Protein AF-A0A950XGG5-F1 (afdb_monomer)

Structure (mmCIF, N/CA/C/O backbone):
data_AF-A0A950XGG5-F1
#
_entry.id   AF-A0A950XGG5-F1
#
loop_
_atom_site.group_PDB
_atom_site.id
_atom_site.type_symbol
_atom_site.label_atom_id
_atom_site.label_alt_id
_atom_site.label_comp_id
_atom_site.label_asym_id
_atom_site.label_entity_id
_atom_site.label_seq_id
_atom_site.pdbx_PDB_ins_code
_atom_site.Cartn_x
_atom_site.Cartn_y
_atom_site.Cartn_z
_atom_site.occupancy
_atom_site.B_iso_or_equiv
_atom_site.auth_seq_id
_atom_site.auth_comp_id
_atom_site.auth_asym_id
_atom_site.auth_atom_id
_atom_site.pdbx_PDB_model_num
ATOM 1 N N . MET A 1 1 ? 6.853 4.047 2.734 1.00 90.31 1 MET A N 1
ATOM 2 C CA . MET A 1 1 ? 6.473 2.714 2.198 1.00 90.31 1 MET A CA 1
ATOM 3 C C . MET A 1 1 ? 6.500 2.651 0.662 1.00 90.31 1 MET A C 1
ATOM 5 O O . MET A 1 1 ? 7.055 1.701 0.115 1.00 90.31 1 MET A O 1
ATOM 9 N N . PHE A 1 2 ? 5.904 3.616 -0.062 1.00 94.44 2 PHE A N 1
ATOM 10 C CA . PHE A 1 2 ? 5.924 3.620 -1.540 1.00 94.44 2 PHE A CA 1
ATOM 11 C C . PHE A 1 2 ? 7.335 3.714 -2.128 1.00 94.44 2 PHE A C 1
ATOM 13 O O . PHE A 1 2 ? 7.673 2.976 -3.053 1.00 94.44 2 PHE A O 1
ATOM 20 N N . GLU A 1 3 ? 8.168 4.582 -1.556 1.00 94.38 3 GLU A N 1
ATOM 21 C CA . GLU A 1 3 ? 9.566 4.739 -1.962 1.00 94.38 3 GLU A CA 1
ATOM 22 C C . GLU A 1 3 ? 10.373 3.454 -1.747 1.00 94.38 3 GLU A C 1
ATOM 24 O O . GLU A 1 3 ? 11.223 3.114 -2.560 1.00 94.38 3 GLU A O 1
ATOM 29 N N . GLU A 1 4 ? 10.063 2.687 -0.708 1.00 95.31 4 GLU A N 1
ATOM 30 C CA . GLU A 1 4 ? 10.710 1.425 -0.371 1.00 95.31 4 GLU A CA 1
ATOM 31 C C . GLU A 1 4 ? 10.322 0.320 -1.359 1.00 95.31 4 GLU A C 1
ATOM 33 O O . GLU A 1 4 ? 11.200 -0.421 -1.795 1.00 95.31 4 GLU A O 1
ATOM 38 N N . MET A 1 5 ? 9.057 0.246 -1.801 1.00 96.12 5 MET A N 1
ATOM 39 C CA . MET A 1 5 ? 8.675 -0.648 -2.909 1.00 96.12 5 MET A CA 1
ATOM 40 C C . MET A 1 5 ? 9.413 -0.287 -4.197 1.00 96.12 5 MET A C 1
ATOM 42 O O . MET A 1 5 ? 9.940 -1.170 -4.879 1.00 96.12 5 MET A O 1
ATOM 46 N N . ARG A 1 6 ? 9.467 1.011 -4.534 1.00 95.75 6 ARG A N 1
ATOM 47 C CA . ARG A 1 6 ? 10.184 1.499 -5.717 1.00 95.75 6 ARG A CA 1
ATOM 48 C C . ARG A 1 6 ? 11.668 1.150 -5.627 1.00 95.75 6 ARG A C 1
ATOM 50 O O . ARG A 1 6 ? 12.226 0.624 -6.587 1.00 95.75 6 ARG A O 1
ATOM 57 N N . ALA A 1 7 ? 12.289 1.406 -4.479 1.00 95.31 7 ALA A N 1
ATOM 58 C CA . ALA A 1 7 ? 13.689 1.102 -4.226 1.00 95.31 7 ALA A CA 1
ATOM 59 C C . ALA A 1 7 ? 13.957 -0.402 -4.331 1.00 95.31 7 ALA A C 1
ATOM 61 O O . ALA A 1 7 ? 14.862 -0.789 -5.063 1.00 95.31 7 ALA A O 1
ATOM 62 N N . ALA A 1 8 ? 13.149 -1.251 -3.689 1.00 94.31 8 ALA A N 1
ATOM 63 C CA . ALA A 1 8 ? 13.282 -2.704 -3.775 1.00 94.31 8 ALA A CA 1
ATOM 64 C C . ALA A 1 8 ? 13.215 -3.184 -5.232 1.00 94.31 8 ALA A C 1
ATOM 66 O O . ALA A 1 8 ? 14.119 -3.879 -5.694 1.00 94.31 8 ALA A O 1
ATOM 67 N N . ALA A 1 9 ? 12.210 -2.739 -5.991 1.00 94.31 9 ALA A N 1
ATOM 68 C CA . ALA A 1 9 ? 12.068 -3.126 -7.390 1.00 94.31 9 ALA A CA 1
ATOM 69 C C . ALA A 1 9 ? 13.237 -2.662 -8.266 1.00 94.31 9 ALA A C 1
ATOM 71 O O . ALA A 1 9 ? 13.727 -3.429 -9.092 1.00 94.31 9 ALA A O 1
ATOM 72 N N . LEU A 1 10 ? 13.704 -1.422 -8.106 1.00 93.75 10 LEU A N 1
ATOM 73 C CA . LEU A 1 10 ? 14.806 -0.897 -8.916 1.00 93.75 10 LEU A CA 1
ATOM 74 C C . LEU A 1 10 ? 16.155 -1.522 -8.542 1.00 93.75 10 LEU A C 1
ATOM 76 O O . LEU A 1 10 ? 16.941 -1.834 -9.435 1.00 93.75 10 LEU A O 1
ATOM 80 N N . LEU A 1 11 ? 16.411 -1.747 -7.250 1.00 95.31 11 LEU A N 1
ATOM 81 C CA . LEU A 1 11 ? 17.650 -2.363 -6.775 1.00 95.31 11 LEU A CA 1
ATOM 82 C C . LEU A 1 11 ? 17.790 -3.798 -7.279 1.00 95.31 11 LEU A C 1
ATOM 84 O O . LEU A 1 11 ? 18.851 -4.152 -7.782 1.00 95.31 11 LEU A O 1
ATOM 88 N N . GLN A 1 12 ? 16.729 -4.604 -7.210 1.00 93.81 12 GLN A N 1
ATOM 89 C CA . GLN A 1 12 ? 16.781 -5.982 -7.701 1.00 93.81 12 GLN A CA 1
ATOM 90 C C . GLN A 1 12 ? 17.001 -6.039 -9.219 1.00 93.81 12 GLN A C 1
ATOM 92 O O . GLN A 1 12 ? 17.844 -6.797 -9.693 1.00 93.81 12 GLN A O 1
ATOM 97 N N . LYS A 1 13 ? 16.334 -5.171 -9.989 1.00 93.06 13 LYS A N 1
ATOM 98 C CA . LYS A 1 13 ? 16.556 -5.080 -11.443 1.00 93.06 13 LYS A CA 1
ATOM 99 C C . LYS A 1 13 ? 17.990 -4.695 -11.794 1.00 93.06 13 LYS A C 1
ATOM 101 O O . LYS A 1 13 ? 18.557 -5.242 -12.734 1.00 93.06 13 LYS A O 1
ATOM 106 N N . LEU A 1 14 ? 18.577 -3.764 -11.041 1.00 94.81 14 LEU A N 1
ATOM 107 C CA . LEU A 1 14 ? 19.965 -3.345 -11.229 1.00 94.81 14 LEU A CA 1
ATOM 108 C C . LEU A 1 14 ? 20.943 -4.474 -10.875 1.00 94.81 14 LEU A C 1
ATOM 110 O O . LEU A 1 14 ? 21.849 -4.754 -11.653 1.00 94.81 14 LEU A O 1
ATOM 114 N N . LEU A 1 15 ? 20.748 -5.129 -9.727 1.00 96.31 15 LEU A N 1
ATOM 115 C CA . LEU A 1 15 ? 21.603 -6.223 -9.257 1.00 96.31 15 LEU A CA 1
ATOM 116 C C . LEU A 1 15 ? 21.616 -7.411 -10.225 1.00 96.31 15 LEU A C 1
ATOM 118 O O . LEU A 1 15 ? 22.667 -8.008 -10.442 1.00 96.31 15 LEU A O 1
ATOM 122 N N . HIS A 1 16 ? 20.468 -7.733 -10.821 1.00 93.62 16 HIS A N 1
ATOM 123 C CA . HIS A 1 16 ? 20.325 -8.853 -11.751 1.00 93.62 16 HIS A CA 1
ATOM 124 C C . HIS A 1 16 ? 20.511 -8.472 -13.226 1.00 93.62 16 HIS A C 1
ATOM 126 O O . HIS A 1 16 ? 20.519 -9.360 -14.076 1.00 93.62 16 HIS A O 1
ATOM 132 N N . LEU A 1 17 ? 20.670 -7.178 -13.536 1.00 92.00 17 LEU A N 1
ATOM 133 C CA . LEU A 1 17 ? 20.695 -6.637 -14.904 1.00 92.00 17 LEU A CA 1
ATOM 134 C C . LEU A 1 17 ? 19.501 -7.105 -15.758 1.00 92.00 17 LEU A C 1
ATOM 136 O O . LEU A 1 17 ? 19.601 -7.238 -16.977 1.00 92.00 17 LEU A O 1
ATOM 140 N N . ASP A 1 18 ? 18.362 -7.334 -15.108 1.00 91.56 18 ASP A N 1
ATOM 141 C CA . ASP A 1 18 ? 17.145 -7.859 -15.716 1.00 91.56 18 ASP A CA 1
ATOM 142 C C . ASP A 1 18 ? 15.938 -7.048 -15.235 1.00 91.56 18 ASP A C 1
ATOM 144 O O . ASP A 1 18 ? 15.598 -7.014 -14.051 1.00 91.56 18 ASP A O 1
ATOM 148 N N . GLY A 1 19 ? 15.266 -6.393 -16.184 1.00 83.38 19 GLY A N 1
ATOM 149 C CA . GLY A 1 19 ? 14.091 -5.565 -15.923 1.00 83.38 19 GLY A CA 1
ATOM 150 C C . GLY A 1 19 ? 12.870 -6.339 -15.413 1.00 83.38 19 GLY A C 1
ATOM 151 O O . GLY A 1 19 ? 11.952 -5.704 -14.876 1.00 83.38 19 GLY A O 1
ATOM 152 N N . ALA A 1 20 ? 12.861 -7.667 -15.562 1.00 87.88 20 ALA A N 1
ATOM 153 C CA . ALA A 1 20 ? 11.799 -8.567 -15.125 1.00 87.88 20 ALA A CA 1
ATOM 154 C C . ALA A 1 20 ? 12.104 -9.295 -13.803 1.00 87.88 20 ALA A C 1
ATOM 156 O O . ALA A 1 20 ? 11.194 -9.900 -13.242 1.00 87.88 20 ALA A O 1
ATOM 157 N N . ALA A 1 21 ? 13.328 -9.195 -13.268 1.00 86.19 21 ALA A N 1
ATOM 158 C CA . ALA A 1 21 ? 13.754 -9.945 -12.080 1.00 86.19 21 ALA A CA 1
ATOM 159 C C . ALA A 1 21 ? 12.909 -9.666 -10.825 1.00 86.19 21 ALA A C 1
ATOM 161 O O . ALA A 1 21 ? 12.764 -10.534 -9.969 1.00 86.19 21 ALA A O 1
ATOM 162 N N . PHE A 1 22 ? 12.358 -8.454 -10.707 1.00 90.88 22 PHE A N 1
ATOM 163 C CA . PHE A 1 22 ? 11.501 -8.068 -9.588 1.00 90.88 22 PHE A CA 1
ATOM 164 C C . PHE A 1 22 ? 10.469 -7.031 -10.036 1.00 90.88 22 PHE A C 1
ATOM 166 O O . PHE A 1 22 ? 10.769 -5.847 -10.235 1.00 90.88 22 PHE A O 1
ATOM 173 N N . ASP A 1 23 ? 9.246 -7.493 -10.269 1.00 93.00 23 ASP A N 1
ATOM 174 C CA . ASP A 1 23 ? 8.162 -6.666 -10.790 1.00 93.00 23 ASP A CA 1
ATOM 175 C C . ASP A 1 23 ? 7.363 -5.951 -9.679 1.00 93.00 23 ASP A C 1
ATOM 177 O O . ASP A 1 23 ? 7.659 -6.041 -8.485 1.00 93.00 23 ASP A O 1
ATOM 181 N N . ALA A 1 24 ? 6.345 -5.188 -10.086 1.00 94.38 24 ALA A N 1
ATOM 182 C CA . ALA A 1 24 ? 5.481 -4.469 -9.152 1.00 94.38 24 ALA A CA 1
ATOM 183 C C . ALA A 1 24 ? 4.698 -5.410 -8.218 1.00 94.38 24 ALA A C 1
ATOM 185 O O . ALA A 1 24 ? 4.416 -5.040 -7.081 1.00 94.38 24 ALA A O 1
ATOM 186 N N . SER A 1 25 ? 4.370 -6.621 -8.671 1.00 95.56 25 SER A N 1
ATOM 187 C CA . SER A 1 25 ? 3.650 -7.609 -7.866 1.00 95.56 25 SER A CA 1
ATOM 188 C C . SER A 1 25 ? 4.518 -8.118 -6.723 1.00 95.56 25 SER A C 1
ATOM 190 O O . SER A 1 25 ? 4.065 -8.112 -5.582 1.00 95.56 25 SER A O 1
ATOM 192 N N . HIS A 1 26 ? 5.781 -8.450 -7.001 1.00 95.88 26 HIS A N 1
ATOM 193 C CA . HIS A 1 26 ? 6.739 -8.845 -5.967 1.00 95.88 26 HIS A CA 1
ATOM 194 C C . HIS A 1 26 ? 6.983 -7.720 -4.954 1.00 95.88 26 HIS A C 1
ATOM 196 O O . HIS A 1 26 ? 6.992 -7.964 -3.752 1.00 95.88 26 HIS A O 1
ATOM 202 N N . ALA A 1 27 ? 7.131 -6.472 -5.412 1.00 96.44 27 ALA A N 1
ATOM 203 C CA . ALA A 1 27 ? 7.320 -5.332 -4.511 1.00 96.44 27 ALA A CA 1
ATOM 204 C C . ALA A 1 27 ? 6.111 -5.094 -3.599 1.00 96.44 27 ALA A C 1
ATOM 206 O O . ALA A 1 27 ? 6.275 -4.793 -2.417 1.00 96.44 27 ALA A O 1
ATOM 207 N N . PHE A 1 28 ? 4.903 -5.249 -4.138 1.00 96.56 28 PHE A N 1
ATOM 208 C CA . PHE A 1 28 ? 3.678 -5.112 -3.364 1.00 96.56 28 PHE A CA 1
ATOM 209 C C . PHE A 1 28 ? 3.494 -6.255 -2.365 1.00 96.56 28 PHE A C 1
ATOM 211 O O . PHE A 1 28 ? 3.179 -5.984 -1.208 1.00 96.56 28 PHE A O 1
ATOM 218 N N . ALA A 1 29 ? 3.744 -7.503 -2.772 1.00 96.56 29 ALA A N 1
ATOM 219 C CA . ALA A 1 29 ? 3.701 -8.664 -1.884 1.00 96.56 29 ALA A CA 1
ATOM 220 C C . ALA A 1 29 ? 4.708 -8.517 -0.733 1.00 96.56 29 ALA A C 1
ATOM 222 O O . ALA A 1 29 ? 4.327 -8.634 0.432 1.00 96.56 29 ALA A O 1
ATOM 223 N N . LEU A 1 30 ? 5.947 -8.107 -1.037 1.00 95.75 30 LEU A N 1
ATOM 224 C CA . LEU A 1 30 ? 6.983 -7.803 -0.042 1.00 95.75 30 LEU A CA 1
ATOM 225 C C . LEU A 1 30 ? 6.510 -6.780 0.998 1.00 95.75 30 LEU A C 1
ATOM 227 O O . LEU A 1 30 ? 6.766 -6.933 2.190 1.00 95.75 30 LEU A O 1
ATOM 231 N N . ALA A 1 31 ? 5.812 -5.737 0.553 1.00 95.50 31 ALA A N 1
ATOM 232 C CA . ALA A 1 31 ? 5.291 -4.696 1.428 1.00 95.50 31 ALA A CA 1
ATOM 233 C C . ALA A 1 31 ? 3.987 -5.073 2.160 1.00 95.50 31 ALA A C 1
ATOM 235 O O . ALA A 1 31 ? 3.526 -4.294 2.995 1.00 95.50 31 ALA A O 1
ATOM 236 N N . THR A 1 32 ? 3.376 -6.220 1.844 1.00 95.88 32 THR A N 1
ATOM 237 C CA . THR A 1 32 ? 2.067 -6.635 2.366 1.00 95.88 32 THR A CA 1
ATOM 238 C C . THR A 1 32 ? 2.089 -8.083 2.866 1.00 95.88 32 THR A C 1
ATOM 240 O O . THR A 1 32 ? 2.528 -8.314 3.993 1.00 95.88 32 THR A O 1
ATOM 243 N N . SER A 1 33 ? 1.621 -9.049 2.070 1.00 96.81 33 SER A N 1
ATOM 244 C CA . SER A 1 33 ? 1.471 -10.462 2.445 1.00 96.81 33 SER A CA 1
ATOM 245 C C . SER A 1 33 ? 2.785 -11.101 2.890 1.00 96.81 33 SER A C 1
ATOM 247 O O . SER A 1 33 ? 2.848 -11.707 3.958 1.00 96.81 33 SER A O 1
ATOM 249 N N . ASP A 1 34 ? 3.859 -10.914 2.124 1.00 97.12 34 ASP A N 1
ATOM 250 C CA . ASP A 1 34 ? 5.150 -11.543 2.410 1.00 97.12 34 ASP A CA 1
ATOM 251 C C . ASP A 1 34 ? 5.808 -10.889 3.628 1.00 97.12 34 ASP A C 1
ATOM 253 O O . ASP A 1 34 ? 6.448 -11.568 4.429 1.00 97.12 34 ASP A O 1
ATOM 257 N N . GLY A 1 35 ? 5.607 -9.580 3.817 1.00 95.69 35 GLY A N 1
ATOM 258 C CA . GLY A 1 35 ? 6.048 -8.864 5.014 1.00 95.69 35 GLY A CA 1
ATOM 259 C C . GLY A 1 35 ? 5.330 -9.347 6.277 1.00 95.69 35 GLY A C 1
ATOM 260 O O . GLY A 1 35 ? 5.971 -9.584 7.302 1.00 95.69 35 GLY A O 1
ATOM 261 N N . ALA A 1 36 ? 4.013 -9.556 6.199 1.00 96.19 36 ALA A N 1
ATOM 262 C CA . ALA A 1 36 ? 3.229 -10.117 7.297 1.00 96.19 36 ALA A CA 1
ATOM 263 C C . ALA A 1 36 ? 3.665 -11.555 7.628 1.00 96.19 36 ALA A C 1
ATOM 265 O O . ALA A 1 36 ? 3.896 -11.879 8.797 1.00 96.19 36 ALA A O 1
ATOM 266 N N . ALA A 1 37 ? 3.873 -12.385 6.601 1.00 97.06 37 ALA A N 1
ATOM 267 C CA . ALA A 1 37 ? 4.376 -13.747 6.750 1.00 97.06 37 ALA A CA 1
ATOM 268 C C . ALA A 1 37 ? 5.780 -13.780 7.378 1.00 97.06 37 ALA A C 1
ATOM 270 O O . ALA A 1 37 ? 6.015 -14.536 8.321 1.00 97.06 37 ALA A O 1
ATOM 271 N N . ALA A 1 38 ? 6.698 -12.922 6.920 1.00 97.25 38 ALA A N 1
ATOM 272 C CA . ALA A 1 38 ? 8.062 -12.833 7.444 1.00 97.25 38 ALA A CA 1
ATOM 273 C C . ALA A 1 38 ? 8.112 -12.417 8.924 1.00 97.25 38 ALA A C 1
ATOM 275 O O . ALA A 1 38 ? 9.004 -12.842 9.658 1.00 97.25 38 ALA A O 1
ATOM 276 N N . LEU A 1 39 ? 7.150 -11.605 9.370 1.00 96.56 39 LEU A N 1
ATOM 277 C CA . LEU A 1 39 ? 7.030 -11.160 10.760 1.00 96.56 39 LEU A CA 1
ATOM 278 C C . LEU A 1 39 ? 6.152 -12.079 11.623 1.00 96.56 39 LEU A C 1
ATOM 280 O O . LEU A 1 39 ? 6.025 -11.833 12.822 1.00 96.56 39 LEU A O 1
ATOM 284 N N . ASN A 1 40 ? 5.565 -13.130 11.043 1.00 96.38 40 ASN A N 1
ATOM 285 C CA . ASN A 1 40 ? 4.615 -14.026 11.703 1.00 96.38 40 ASN A CA 1
ATOM 286 C C . ASN A 1 40 ? 3.439 -13.271 12.361 1.00 96.38 40 ASN A C 1
ATOM 288 O O . ASN A 1 40 ? 3.046 -13.554 13.496 1.00 96.38 40 ASN A O 1
ATOM 292 N N . ILE A 1 41 ? 2.897 -12.283 11.644 1.00 95.00 41 ILE A N 1
ATOM 293 C CA . ILE A 1 41 ? 1.719 -11.512 12.054 1.00 95.00 41 ILE A CA 1
ATOM 294 C C . ILE A 1 41 ? 0.553 -11.781 11.103 1.00 95.00 41 ILE A C 1
ATOM 296 O O . ILE A 1 41 ? 0.742 -12.037 9.917 1.00 95.00 41 ILE A O 1
ATOM 300 N N . ALA A 1 42 ? -0.672 -11.696 11.620 1.00 92.69 42 ALA A N 1
ATOM 301 C CA . ALA A 1 42 ? -1.860 -11.716 10.775 1.00 92.69 42 ALA A CA 1
ATOM 302 C C . ALA A 1 42 ? -1.985 -10.382 10.020 1.00 92.69 42 ALA A C 1
ATOM 304 O O . ALA A 1 42 ? -1.855 -9.323 10.631 1.00 92.69 42 ALA A O 1
ATOM 305 N N . GLY A 1 43 ? -2.269 -10.430 8.718 1.00 93.38 43 GLY A N 1
ATOM 306 C CA . GLY A 1 43 ? -2.454 -9.242 7.884 1.00 93.38 43 GLY A CA 1
ATOM 307 C C . GLY A 1 43 ? -1.820 -9.394 6.505 1.00 93.38 43 GLY A C 1
ATOM 308 O O . GLY A 1 43 ? -1.504 -10.500 6.078 1.00 93.38 43 GLY A O 1
ATOM 309 N N . GLY A 1 44 ? -1.658 -8.274 5.802 1.00 93.31 44 GLY A N 1
ATOM 310 C CA . GLY A 1 44 ? -1.035 -8.238 4.474 1.00 93.31 44 GLY A CA 1
ATOM 311 C C . GLY A 1 44 ? -1.954 -8.642 3.314 1.00 93.31 44 GLY A C 1
ATOM 312 O O . GLY A 1 44 ? -1.600 -8.421 2.163 1.00 93.31 44 GLY A O 1
ATOM 313 N N . GLU A 1 45 ? -3.156 -9.150 3.592 1.00 94.25 45 GLU A N 1
ATOM 314 C CA . GLU A 1 45 ? -4.144 -9.533 2.581 1.00 94.25 45 GLU A CA 1
ATOM 315 C C . GLU A 1 45 ? -5.535 -8.978 2.906 1.00 94.25 45 GLU A C 1
ATOM 317 O O . GLU A 1 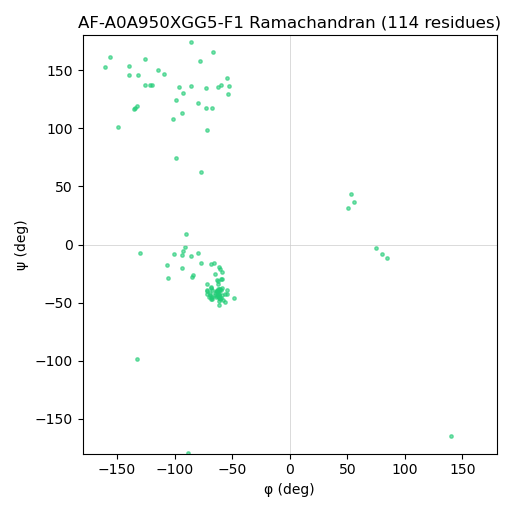45 ? -5.942 -8.908 4.065 1.00 94.25 45 GLU A O 1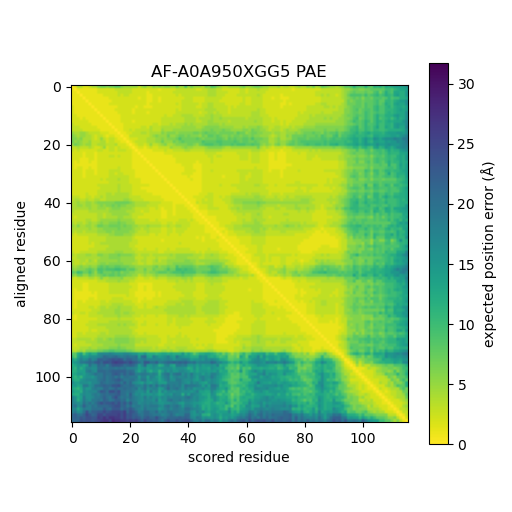
ATOM 322 N N . LEU A 1 46 ? -6.295 -8.621 1.865 1.00 92.25 46 LEU A N 1
ATOM 323 C CA . LEU A 1 46 ? -7.675 -8.150 1.992 1.00 92.25 46 LEU A CA 1
ATOM 324 C C . LEU A 1 46 ? -8.659 -9.292 1.702 1.00 92.25 46 LEU A C 1
ATOM 326 O O . LEU A 1 46 ? -9.284 -9.342 0.642 1.00 92.25 46 LEU A O 1
ATOM 330 N N . ILE A 1 47 ? -8.780 -10.214 2.655 1.00 92.56 47 ILE A N 1
ATOM 331 C CA . ILE A 1 47 ? -9.661 -11.387 2.581 1.00 92.56 47 ILE A CA 1
ATOM 332 C C . ILE A 1 47 ? -10.592 -11.461 3.795 1.00 92.56 47 ILE A C 1
ATOM 334 O O . ILE A 1 47 ? -10.334 -10.867 4.842 1.00 92.56 47 ILE A O 1
ATOM 338 N N . ALA A 1 48 ? -11.699 -12.194 3.665 1.00 90.25 48 ALA A N 1
ATOM 339 C CA . ALA A 1 48 ? -12.631 -12.387 4.771 1.00 90.25 48 ALA A CA 1
ATOM 340 C C . ALA A 1 48 ? -11.954 -13.122 5.943 1.00 90.25 48 ALA A C 1
ATOM 342 O O . ALA A 1 48 ? -11.247 -14.105 5.739 1.00 90.25 48 ALA A O 1
ATOM 343 N N . GLY A 1 49 ? -12.185 -12.642 7.168 1.00 89.88 49 GLY A N 1
ATOM 344 C CA . GLY A 1 49 ? -11.589 -13.197 8.388 1.00 89.88 49 GLY A CA 1
ATOM 345 C C . GLY A 1 49 ? -10.188 -12.673 8.730 1.00 89.88 49 GLY A C 1
ATOM 346 O O . GLY A 1 49 ? -9.736 -12.891 9.853 1.00 89.88 49 GLY A O 1
ATOM 347 N N . ALA A 1 50 ? -9.517 -11.953 7.824 1.00 90.75 50 ALA A N 1
ATOM 348 C CA . ALA A 1 50 ? -8.268 -11.257 8.133 1.00 90.75 50 ALA A CA 1
ATOM 349 C C . ALA A 1 50 ? -8.525 -9.943 8.906 1.00 90.75 50 ALA A C 1
ATOM 351 O O . ALA A 1 50 ? -9.627 -9.384 8.825 1.00 90.75 50 ALA A O 1
ATOM 352 N N . PRO A 1 51 ? -7.527 -9.415 9.645 1.00 92.00 51 PRO A N 1
ATOM 353 C CA . PRO A 1 51 ? -7.613 -8.081 10.230 1.00 92.00 51 PRO A CA 1
ATOM 354 C C . PRO A 1 51 ? -7.974 -7.031 9.174 1.00 92.00 51 PRO A C 1
ATOM 356 O O . PRO A 1 51 ? -7.420 -7.022 8.077 1.00 92.00 51 PRO A O 1
ATOM 359 N N . ALA A 1 52 ? -8.892 -6.123 9.511 1.00 92.88 52 ALA A N 1
ATOM 360 C CA . ALA A 1 52 ? -9.307 -5.034 8.628 1.00 92.88 52 ALA A CA 1
ATOM 361 C C . ALA A 1 52 ? -8.263 -3.895 8.602 1.00 92.88 52 ALA A C 1
ATOM 363 O O . ALA A 1 52 ? -8.548 -2.762 9.007 1.00 92.88 52 ALA A O 1
ATOM 364 N N . ASP A 1 53 ? -7.061 -4.230 8.132 1.00 93.81 53 ASP A N 1
ATOM 365 C CA . ASP A 1 53 ? -5.909 -3.346 7.964 1.00 93.81 53 ASP A CA 1
ATOM 366 C C . ASP A 1 53 ? -5.790 -2.957 6.489 1.00 93.81 53 ASP A C 1
ATOM 368 O O . ASP A 1 53 ? -5.469 -3.782 5.635 1.00 93.81 53 ASP A O 1
ATOM 372 N N . TYR A 1 54 ? -6.100 -1.703 6.161 1.00 93.25 54 TYR A N 1
ATOM 373 C CA . TYR A 1 54 ? -6.088 -1.244 4.772 1.00 93.25 54 TYR A CA 1
ATOM 374 C C . TYR A 1 54 ? -5.885 0.264 4.644 1.00 93.25 54 TYR A C 1
ATOM 376 O O . TYR A 1 54 ? -6.122 1.053 5.565 1.00 93.25 54 TYR A O 1
ATOM 384 N N . VAL A 1 55 ? -5.478 0.669 3.443 1.00 91.81 55 VAL A N 1
ATOM 385 C CA . VAL A 1 55 ? -5.239 2.064 3.073 1.00 91.81 55 VAL A CA 1
ATOM 386 C C . VAL A 1 55 ? -6.171 2.442 1.925 1.00 91.81 55 VAL A C 1
ATOM 388 O O . VAL A 1 55 ? -6.363 1.672 0.987 1.00 91.81 55 VAL A O 1
ATOM 391 N N . VAL A 1 56 ? -6.769 3.630 1.999 1.00 90.38 56 VAL A N 1
ATOM 392 C CA . VAL A 1 56 ? -7.607 4.188 0.931 1.00 90.38 56 VAL A CA 1
ATOM 393 C C . VAL A 1 56 ? -6.773 5.171 0.126 1.00 90.38 56 VAL A C 1
ATOM 395 O O . VAL A 1 56 ? -6.236 6.126 0.689 1.00 90.38 56 VAL A O 1
ATOM 398 N N . LEU A 1 57 ? -6.695 4.942 -1.183 1.00 89.19 57 LEU A N 1
ATOM 399 C CA . LEU A 1 57 ? -5.886 5.731 -2.106 1.00 89.19 57 LEU A CA 1
ATOM 400 C C . LEU A 1 57 ? -6.754 6.587 -3.031 1.00 89.19 57 LEU A C 1
ATOM 402 O O . LEU A 1 57 ? -7.838 6.172 -3.448 1.00 89.19 57 LEU A O 1
ATOM 406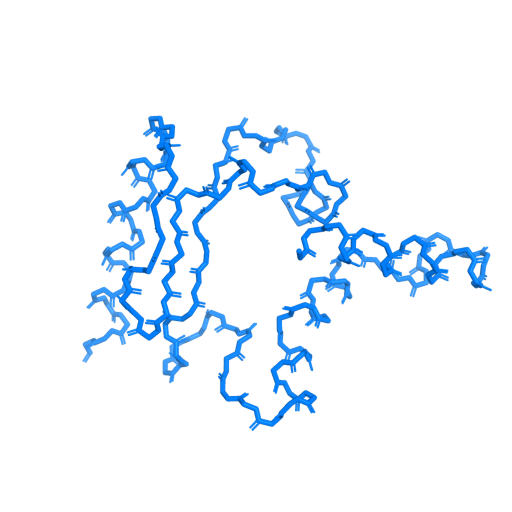 N N . ASP A 1 58 ? -6.244 7.764 -3.389 1.00 87.88 58 ASP A N 1
ATOM 407 C CA . ASP A 1 58 ? -6.858 8.648 -4.370 1.00 87.88 58 ASP A CA 1
ATOM 408 C C . ASP A 1 58 ? -6.713 8.094 -5.787 1.00 87.88 58 ASP A C 1
ATOM 410 O O . ASP A 1 58 ? -5.695 8.283 -6.453 1.00 87.88 58 ASP A O 1
ATOM 414 N N . ALA A 1 59 ? -7.765 7.448 -6.282 1.00 85.69 59 ALA A N 1
ATOM 415 C CA . ALA A 1 59 ? -7.779 6.899 -7.634 1.00 85.69 59 ALA A CA 1
ATOM 416 C C . ALA A 1 59 ? -7.583 7.963 -8.732 1.00 85.69 59 ALA A C 1
ATOM 418 O O . ALA A 1 59 ? -7.171 7.609 -9.830 1.00 85.69 59 ALA A O 1
ATOM 419 N N . SER A 1 60 ? -7.838 9.253 -8.460 1.00 86.81 60 SER A N 1
ATOM 420 C CA . SER A 1 60 ? -7.601 10.320 -9.449 1.00 86.81 60 SER A CA 1
ATOM 421 C C . SER A 1 60 ? -6.120 10.566 -9.749 1.00 86.81 60 SER A C 1
ATOM 423 O O . SER A 1 60 ? -5.800 11.170 -10.767 1.00 86.81 60 SER A O 1
ATOM 425 N N . GLN A 1 61 ? -5.226 10.075 -8.888 1.00 87.62 61 GLN A N 1
ATOM 426 C CA . GLN A 1 61 ? -3.779 10.157 -9.077 1.00 87.62 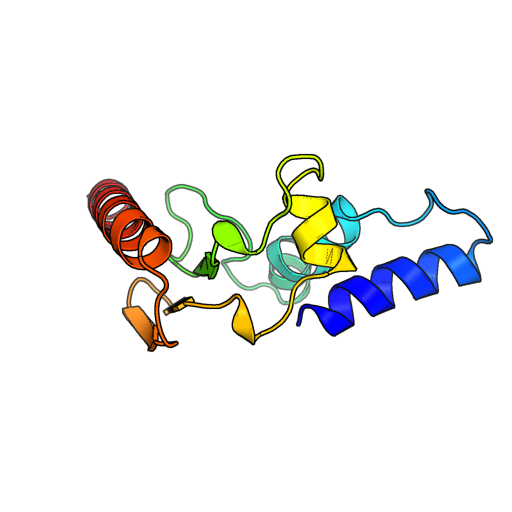61 GLN A CA 1
ATOM 427 C C . GLN A 1 61 ? -3.232 9.007 -9.937 1.00 87.62 61 GLN A C 1
ATOM 429 O O . GLN A 1 61 ? -2.066 9.013 -10.328 1.00 87.62 61 GLN A O 1
ATOM 434 N N . ILE A 1 62 ? -4.063 8.001 -10.223 1.00 89.94 62 ILE A N 1
ATOM 435 C CA . ILE A 1 62 ? -3.694 6.850 -11.040 1.00 89.94 62 ILE A CA 1
ATOM 436 C C . ILE A 1 62 ? -4.096 7.147 -12.482 1.00 89.94 62 ILE A C 1
ATOM 438 O O . ILE A 1 62 ? -5.280 7.232 -12.807 1.00 89.94 62 ILE A O 1
ATOM 442 N N . ASP A 1 63 ? -3.100 7.280 -13.355 1.00 87.62 63 ASP A N 1
ATOM 443 C CA . ASP A 1 63 ? -3.343 7.521 -14.775 1.00 87.62 63 ASP A CA 1
ATOM 444 C C . ASP A 1 63 ? -4.169 6.383 -15.408 1.00 87.62 63 ASP A C 1
ATOM 446 O O . ASP A 1 63 ? -3.836 5.210 -15.201 1.00 87.62 63 ASP A O 1
ATOM 450 N N . PRO A 1 64 ? -5.173 6.687 -16.256 1.00 86.12 64 PRO A N 1
ATOM 451 C CA . PRO A 1 64 ? -6.078 5.680 -16.825 1.00 86.12 64 PRO A CA 1
ATOM 452 C C . PRO A 1 64 ? -5.403 4.573 -17.646 1.00 86.12 64 PRO A C 1
ATOM 454 O O . PRO A 1 64 ? -5.972 3.500 -17.822 1.00 86.12 64 PRO A O 1
ATOM 457 N N . TRP A 1 65 ? -4.212 4.835 -18.187 1.00 88.06 65 TRP A N 1
ATOM 458 C CA . TRP A 1 65 ? -3.477 3.905 -19.050 1.00 88.06 65 TRP A CA 1
ATOM 459 C C . TRP A 1 65 ? -2.472 3.022 -18.298 1.00 88.06 65 TRP A C 1
ATOM 461 O O . TRP A 1 65 ? -1.897 2.116 -18.897 1.00 88.06 65 TRP A O 1
ATOM 471 N N . SER A 1 66 ? -2.214 3.276 -17.011 1.00 86.69 66 SER A N 1
ATOM 472 C CA . SER A 1 66 ? -1.283 2.464 -16.219 1.00 86.69 66 SER A CA 1
ATOM 473 C C . SER A 1 66 ? -2.034 1.394 -15.427 1.00 86.69 66 SER A C 1
ATOM 475 O O . SER A 1 66 ? -3.011 1.727 -14.756 1.00 86.69 66 SER A O 1
ATOM 477 N N . PRO A 1 67 ? -1.561 0.132 -15.395 1.00 93.00 67 PRO A N 1
ATOM 478 C CA . PRO A 1 67 ? -2.061 -0.838 -14.430 1.00 93.00 67 PRO A CA 1
ATOM 479 C C . PRO A 1 67 ? -1.941 -0.262 -13.005 1.00 93.00 67 PRO A C 1
ATOM 481 O O . PRO A 1 67 ? -0.849 0.193 -12.644 1.00 93.00 67 PRO A O 1
ATOM 484 N N . PRO A 1 68 ? 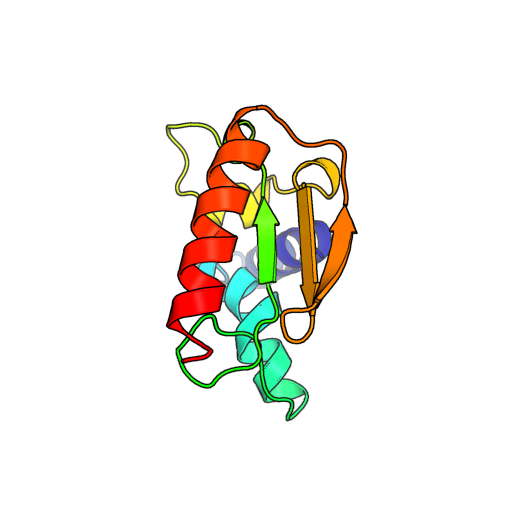-3.008 -0.278 -12.181 1.00 92.69 68 PRO A N 1
ATOM 485 C CA . PRO A 1 68 ? -3.021 0.412 -10.888 1.00 92.69 68 PRO A CA 1
ATOM 486 C C . PRO A 1 68 ? -1.866 0.020 -9.965 1.00 92.69 68 PRO A C 1
ATOM 488 O O . PRO A 1 68 ? -1.265 0.877 -9.325 1.00 92.69 68 PRO A O 1
ATOM 491 N N . LEU A 1 69 ? -1.501 -1.264 -9.954 1.00 93.94 69 LEU A N 1
ATOM 492 C CA . LEU A 1 69 ? -0.397 -1.779 -9.148 1.00 93.94 69 LEU A CA 1
ATOM 493 C C . LEU A 1 69 ? 0.960 -1.198 -9.567 1.00 93.94 69 LEU A C 1
ATOM 495 O O . LEU A 1 69 ? 1.776 -0.840 -8.723 1.00 93.94 69 LEU A O 1
ATOM 499 N N . GLN A 1 70 ? 1.193 -1.049 -10.873 1.00 94.56 70 GLN A N 1
ATOM 500 C CA . GLN A 1 70 ? 2.424 -0.443 -11.378 1.00 94.56 70 GLN A CA 1
ATOM 501 C C . GLN A 1 70 ? 2.474 1.053 -11.065 1.00 94.56 70 GLN A C 1
ATOM 503 O O . GLN A 1 70 ? 3.521 1.556 -10.661 1.00 94.56 70 GLN A O 1
ATOM 508 N N . ALA A 1 71 ? 1.347 1.758 -11.218 1.00 95.00 71 ALA A N 1
ATOM 509 C CA . ALA A 1 71 ? 1.248 3.161 -10.826 1.00 95.00 71 ALA A CA 1
ATOM 510 C C . ALA A 1 71 ? 1.549 3.331 -9.330 1.00 95.00 71 ALA A C 1
ATOM 512 O O . ALA A 1 71 ? 2.328 4.203 -8.957 1.00 95.00 71 ALA A O 1
ATOM 513 N N . LEU A 1 72 ? 1.011 2.447 -8.488 1.00 94.94 72 LEU A N 1
ATOM 514 C CA . LEU A 1 72 ? 1.245 2.454 -7.051 1.00 94.94 72 LEU A CA 1
ATOM 515 C C . LEU A 1 72 ? 2.719 2.244 -6.690 1.00 94.94 72 LEU A C 1
ATOM 517 O O . LEU A 1 72 ? 3.289 3.042 -5.953 1.00 94.94 72 LEU A O 1
ATOM 521 N N . VAL A 1 73 ? 3.346 1.193 -7.220 1.00 95.31 73 VAL A N 1
ATOM 522 C CA . VAL A 1 73 ? 4.737 0.844 -6.891 1.00 95.31 73 VAL A CA 1
ATOM 523 C C . VAL A 1 73 ? 5.719 1.880 -7.427 1.00 95.31 73 VAL A C 1
ATOM 525 O O . VAL A 1 73 ? 6.633 2.294 -6.721 1.00 95.31 73 VAL A O 1
ATOM 528 N N . TYR A 1 74 ? 5.547 2.319 -8.675 1.00 93.75 74 TYR A N 1
ATOM 529 C CA . TYR A 1 74 ? 6.541 3.172 -9.324 1.00 93.75 74 TYR A CA 1
ATOM 530 C C . TYR A 1 74 ? 6.269 4.665 -9.183 1.00 93.75 74 TYR A C 1
ATOM 532 O O . TYR A 1 74 ? 7.211 5.437 -9.324 1.00 93.75 74 TYR A O 1
ATOM 540 N N . ARG A 1 75 ? 5.042 5.102 -8.882 1.00 94.31 75 ARG A N 1
ATOM 541 C CA . ARG A 1 75 ? 4.686 6.532 -8.774 1.00 94.31 75 ARG A CA 1
ATOM 542 C C . ARG A 1 75 ? 3.934 6.901 -7.500 1.00 94.31 75 ARG A C 1
ATOM 544 O O . ARG A 1 75 ? 3.748 8.093 -7.276 1.00 94.31 75 ARG A O 1
ATOM 551 N N . GLY A 1 76 ? 3.537 5.922 -6.685 1.00 93.06 76 GLY A N 1
ATOM 552 C CA . GLY A 1 76 ? 2.818 6.159 -5.439 1.00 93.06 76 GLY A CA 1
ATOM 553 C C . GLY A 1 76 ? 3.553 7.132 -4.525 1.00 93.06 76 GLY A C 1
ATOM 554 O O . GLY A 1 76 ? 4.784 7.150 -4.469 1.00 93.06 76 GLY A O 1
ATOM 555 N N . GLN A 1 77 ? 2.771 7.958 -3.838 1.00 91.06 77 GLN A N 1
ATOM 556 C CA . GLN A 1 77 ? 3.232 8.985 -2.910 1.00 91.06 77 GLN A CA 1
ATOM 557 C C . GLN A 1 77 ? 2.307 9.007 -1.698 1.00 91.06 77 GLN A C 1
ATOM 559 O O . GLN A 1 77 ? 1.118 8.705 -1.815 1.00 91.06 77 GLN A O 1
ATOM 564 N N . ASP A 1 78 ? 2.816 9.453 -0.553 1.00 89.00 78 ASP A N 1
ATOM 565 C CA . ASP A 1 78 ? 2.017 9.569 0.673 1.00 89.00 78 ASP A CA 1
ATOM 566 C C . ASP A 1 78 ? 0.806 10.500 0.489 1.00 89.00 78 ASP A C 1
ATOM 568 O O . ASP A 1 78 ? -0.253 10.267 1.064 1.00 89.00 78 ASP A O 1
ATOM 572 N N . ALA A 1 79 ? 0.914 11.502 -0.392 1.00 87.50 79 ALA A N 1
ATOM 573 C CA . ALA A 1 79 ? -0.185 12.400 -0.751 1.00 87.50 79 ALA A CA 1
ATOM 574 C C . ALA A 1 79 ? -1.386 11.686 -1.404 1.00 87.50 79 ALA A 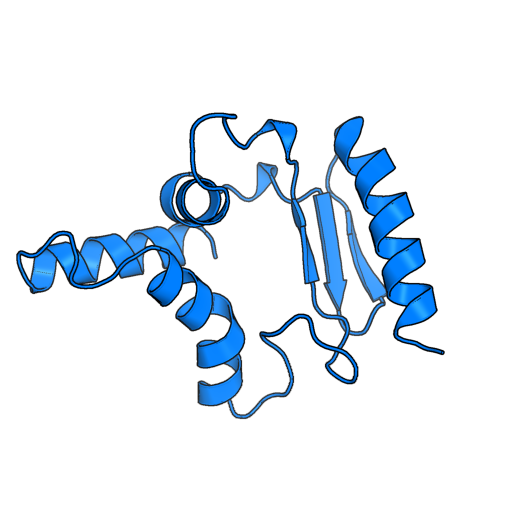C 1
ATOM 576 O O . ALA A 1 79 ? -2.486 12.235 -1.428 1.00 87.50 79 ALA A O 1
ATOM 577 N N . TRP A 1 80 ? -1.204 10.470 -1.930 1.00 89.81 80 TRP A N 1
ATOM 578 C CA . TRP A 1 80 ? -2.301 9.669 -2.475 1.00 89.81 80 TRP A CA 1
ATOM 579 C C . TRP A 1 80 ? -3.126 9.013 -1.362 1.00 89.81 80 TRP A C 1
ATOM 581 O O . TRP A 1 80 ? -4.233 8.553 -1.625 1.00 89.81 80 TRP A O 1
ATOM 591 N N . VAL A 1 81 ? -2.621 8.954 -0.125 1.00 90.38 81 VAL A N 1
ATOM 592 C CA . VAL A 1 81 ? -3.293 8.310 1.008 1.00 90.38 81 VAL A CA 1
ATOM 593 C C . VAL A 1 81 ? -4.370 9.223 1.585 1.00 90.38 81 VAL A C 1
ATOM 595 O O . VAL A 1 81 ? -4.115 10.321 2.069 1.00 90.38 81 VAL A O 1
ATOM 598 N N . GLN A 1 82 ? -5.605 8.734 1.597 1.00 90.00 82 GLN A N 1
ATOM 599 C CA . GLN A 1 82 ? -6.776 9.504 2.023 1.00 90.00 82 GLN A CA 1
ATOM 600 C C . GLN A 1 82 ? -7.285 9.074 3.395 1.00 90.00 82 GLN A C 1
ATOM 602 O O . GLN A 1 82 ? -7.886 9.870 4.123 1.00 90.00 82 GLN A O 1
ATOM 607 N N . ALA A 1 83 ? -7.070 7.808 3.745 1.00 89.88 83 ALA A N 1
ATOM 608 C CA . ALA A 1 83 ? -7.341 7.266 5.064 1.00 89.88 83 ALA A CA 1
ATOM 609 C C . ALA A 1 83 ? -6.565 5.965 5.281 1.00 89.88 83 ALA A C 1
ATOM 611 O O . ALA A 1 83 ? -6.333 5.216 4.333 1.00 89.88 83 ALA A O 1
ATOM 612 N N . THR A 1 84 ? -6.269 5.671 6.543 1.00 92.12 84 THR A N 1
ATOM 613 C CA . THR A 1 84 ? -5.676 4.396 6.969 1.00 92.12 84 THR A CA 1
ATOM 614 C C . THR A 1 84 ? -6.538 3.784 8.058 1.00 92.12 84 THR A C 1
ATOM 616 O O . THR A 1 84 ? -7.005 4.491 8.959 1.00 92.12 84 THR A O 1
ATOM 619 N N . PHE A 1 85 ? -6.749 2.477 7.968 1.00 92.62 85 PHE A N 1
ATOM 620 C CA . PHE A 1 85 ? -7.527 1.685 8.907 1.00 92.62 85 PHE A CA 1
ATOM 621 C C . PHE A 1 85 ? -6.655 0.581 9.496 1.00 92.62 85 PHE A C 1
ATOM 623 O O . PHE A 1 85 ? -5.888 -0.042 8.768 1.00 92.62 85 PHE A O 1
ATOM 630 N N . VAL A 1 86 ? -6.781 0.373 10.808 1.00 93.06 86 VAL A N 1
ATOM 631 C CA . VAL A 1 86 ? -6.109 -0.694 11.559 1.00 93.06 86 VAL A CA 1
ATOM 632 C C . VAL A 1 86 ? -7.138 -1.374 12.459 1.00 93.06 86 VAL A C 1
ATOM 634 O O . VAL A 1 86 ? -7.770 -0.721 13.299 1.00 93.06 86 VAL A O 1
ATOM 637 N N . GLY A 1 87 ? -7.354 -2.672 12.265 1.00 91.38 87 GLY A N 1
ATOM 638 C CA . GLY A 1 87 ? -8.396 -3.458 12.920 1.00 91.38 87 GLY A CA 1
ATOM 639 C C . GLY A 1 87 ? -9.786 -2.862 12.702 1.00 91.38 87 GLY A C 1
ATOM 640 O O . GLY A 1 87 ? -10.581 -2.789 13.636 1.00 91.38 87 GLY A O 1
ATOM 641 N N . GLY A 1 88 ? -10.045 -2.312 11.511 1.00 88.81 88 GLY A N 1
ATOM 642 C CA . GLY A 1 88 ? -11.303 -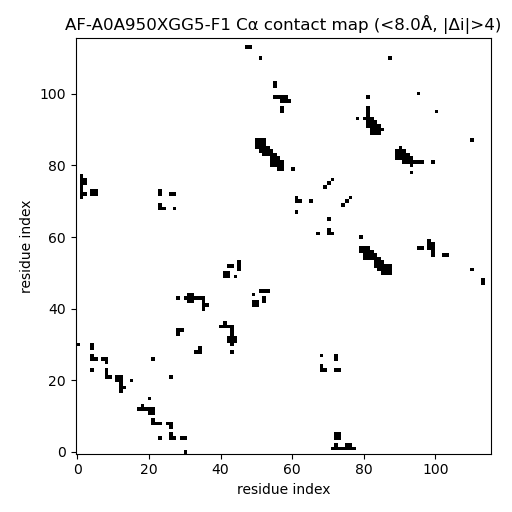1.642 11.168 1.00 88.81 88 GLY A CA 1
ATOM 643 C C . GLY A 1 88 ? -11.476 -0.248 11.780 1.00 88.81 88 GLY A C 1
ATOM 644 O O . GLY A 1 88 ? -12.448 0.446 11.480 1.00 88.81 88 GLY A O 1
ATOM 645 N N . ARG A 1 89 ? -10.531 0.220 12.604 1.00 87.19 89 ARG A N 1
ATOM 646 C CA . ARG A 1 89 ? -10.554 1.574 13.166 1.00 87.19 89 ARG A CA 1
ATOM 647 C C . ARG A 1 89 ? -9.767 2.518 12.277 1.00 87.19 89 ARG A C 1
ATOM 649 O O . ARG A 1 89 ? -8.615 2.258 11.944 1.00 87.19 89 ARG A O 1
ATOM 656 N N . ARG A 1 90 ? -10.369 3.651 11.929 1.00 89.19 90 ARG A N 1
ATOM 657 C CA . ARG A 1 90 ? -9.692 4.699 11.161 1.00 89.19 90 ARG A CA 1
ATOM 658 C C . ARG A 1 90 ? -8.666 5.414 12.042 1.00 89.19 90 ARG A C 1
ATOM 660 O O . ARG A 1 90 ? -9.055 6.061 13.010 1.00 89.19 90 ARG A O 1
ATOM 667 N N . VAL A 1 91 ? -7.388 5.324 11.682 1.00 91.31 91 VAL A N 1
ATOM 668 C CA . VAL A 1 91 ? -6.264 5.911 12.440 1.00 91.31 91 VAL A CA 1
ATOM 669 C C . VAL A 1 91 ? -5.656 7.142 11.769 1.00 91.31 91 VAL A C 1
ATOM 671 O O . VAL A 1 91 ? -4.992 7.932 12.429 1.00 91.31 91 VAL A O 1
ATOM 674 N N . TYR A 1 92 ? -5.911 7.340 10.473 1.00 86.81 92 TYR A N 1
ATOM 675 C CA . TYR A 1 92 ? -5.426 8.495 9.717 1.00 86.81 92 TYR A CA 1
ATOM 676 C C . TYR A 1 92 ? -6.493 9.027 8.757 1.00 86.81 92 TYR A C 1
ATOM 678 O O . TYR A 1 92 ? -7.277 8.255 8.193 1.00 86.81 92 TYR A O 1
ATOM 686 N N . VAL A 1 93 ? -6.504 10.351 8.568 1.00 80.88 93 VAL A N 1
ATOM 687 C CA . VAL A 1 93 ? -7.324 11.067 7.584 1.00 80.88 93 VAL A CA 1
ATOM 688 C C . VAL A 1 93 ? -6.442 12.099 6.884 1.00 80.88 93 VAL A C 1
ATOM 690 O O . VAL A 1 93 ? -5.968 13.037 7.521 1.00 80.88 93 VAL A O 1
ATOM 693 N N . GLY A 1 94 ? -6.252 11.929 5.576 1.00 70.50 94 GLY A N 1
ATOM 694 C CA . GLY A 1 94 ? -5.693 12.958 4.698 1.00 70.50 94 GLY A CA 1
ATOM 695 C C . GLY A 1 94 ? -6.788 13.900 4.188 1.00 70.50 94 GLY A C 1
ATOM 696 O O . GLY A 1 94 ? -7.979 13.657 4.416 1.00 70.50 94 GLY A O 1
ATOM 697 N N . GLN A 1 95 ? -6.419 14.965 3.466 1.00 67.81 95 GLN A N 1
ATOM 698 C CA . GLN A 1 95 ? -7.412 15.762 2.738 1.00 67.81 95 GLN A CA 1
ATOM 699 C C . GLN A 1 95 ? -7.999 14.920 1.593 1.00 67.81 95 GLN A C 1
ATOM 701 O O . GLN A 1 95 ? -7.268 14.499 0.699 1.00 67.81 95 GLN A O 1
ATOM 706 N N . PRO A 1 96 ? -9.306 14.628 1.607 1.00 62.38 96 PRO A N 1
ATOM 707 C CA . PRO A 1 96 ? -9.884 13.717 0.637 1.00 62.38 96 PRO A CA 1
ATOM 708 C C . PRO A 1 96 ? -10.282 14.413 -0.661 1.00 62.38 96 PRO A C 1
ATOM 710 O O . PRO A 1 96 ? -10.973 15.429 -0.631 1.00 62.38 96 PRO A O 1
ATOM 713 N N . SER A 1 97 ? -9.965 13.796 -1.801 1.00 65.31 97 SER A N 1
ATOM 714 C CA . SER A 1 97 ? -10.567 14.170 -3.083 1.00 65.31 97 SER A CA 1
ATOM 715 C C . SER A 1 97 ? -12.075 13.853 -3.113 1.00 65.31 97 SER A C 1
ATOM 717 O O . SER A 1 97 ? -12.616 13.117 -2.277 1.00 65.31 97 SER A O 1
ATOM 719 N N . ALA A 1 98 ? -12.808 14.395 -4.089 1.00 68.81 98 ALA A N 1
ATOM 720 C CA . ALA A 1 98 ? -14.233 14.085 -4.248 1.00 68.81 98 ALA A CA 1
ATOM 721 C C . ALA A 1 98 ? -14.475 12.573 -4.470 1.00 68.81 98 ALA A C 1
ATOM 723 O O . ALA A 1 98 ? -15.407 11.992 -3.906 1.00 68.81 98 ALA A O 1
ATOM 724 N N . LEU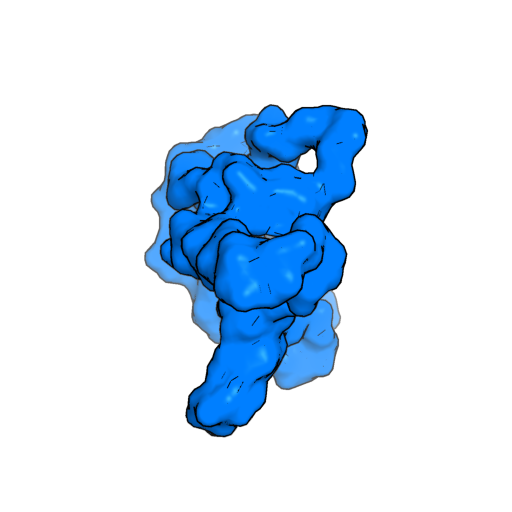 A 1 99 ? -13.585 11.911 -5.218 1.00 65.94 99 LEU A N 1
ATOM 725 C CA . LEU A 1 99 ? -13.605 10.463 -5.451 1.00 65.94 99 LEU A CA 1
ATOM 726 C C . LEU A 1 99 ? -13.301 9.660 -4.179 1.00 65.94 99 LEU A C 1
ATOM 728 O O . LEU A 1 99 ? -13.995 8.678 -3.907 1.00 65.94 99 LEU A O 1
ATOM 732 N N . ALA A 1 100 ? -12.363 10.132 -3.351 1.00 61.81 100 ALA A N 1
ATOM 733 C CA . ALA A 1 100 ? -12.085 9.597 -2.012 1.00 61.81 100 ALA A CA 1
ATOM 734 C C . ALA A 1 100 ? -13.339 9.406 -1.177 1.00 61.81 100 ALA A C 1
ATOM 736 O O . ALA A 1 100 ? -13.538 8.412 -0.481 1.00 61.81 100 ALA A O 1
ATOM 737 N N . SER A 1 101 ? -14.179 10.440 -1.202 1.00 66.44 101 SER A N 1
ATOM 738 C CA . SER A 1 101 ? -15.344 10.536 -0.342 1.00 66.44 101 SER A CA 1
ATOM 739 C C . SER A 1 101 ? -16.368 9.485 -0.740 1.00 66.44 101 SER A C 1
ATOM 741 O O . SER A 1 101 ? -16.939 8.832 0.131 1.00 66.44 101 SER A O 1
ATOM 743 N N . LYS A 1 102 ? -16.496 9.232 -2.045 1.00 67.00 102 LYS A N 1
ATOM 744 C CA . LYS A 1 102 ? -17.333 8.167 -2.595 1.00 67.00 102 LYS A CA 1
ATOM 745 C C . LYS A 1 102 ? -16.758 6.774 -2.306 1.00 67.00 102 LYS A C 1
ATOM 747 O O . LYS A 1 102 ? -17.491 5.904 -1.840 1.00 67.00 102 LYS A O 1
ATOM 752 N N . ALA A 1 103 ? -15.451 6.577 -2.505 1.00 62.47 103 ALA A N 1
ATOM 753 C CA . ALA A 1 103 ? -14.771 5.308 -2.235 1.00 62.47 103 ALA A CA 1
ATOM 754 C C . ALA A 1 103 ? -14.851 4.907 -0.752 1.00 62.47 103 ALA A C 1
ATOM 756 O O . ALA A 1 103 ? -15.093 3.742 -0.448 1.00 62.47 103 ALA A O 1
ATOM 757 N N . ARG A 1 104 ? -14.755 5.867 0.180 1.00 63.16 104 ARG A N 1
ATOM 758 C CA . ARG A 1 104 ? -14.943 5.620 1.622 1.00 63.16 104 ARG A CA 1
ATOM 759 C C . ARG A 1 104 ? -16.335 5.113 1.969 1.00 63.16 104 ARG A C 1
ATOM 761 O O . ARG A 1 104 ? -16.443 4.231 2.814 1.00 63.16 104 ARG A O 1
ATOM 768 N N . GLY A 1 105 ? -17.379 5.632 1.322 1.00 66.06 105 GLY A N 1
ATOM 769 C CA . GLY A 1 105 ? -18.735 5.104 1.493 1.00 66.06 105 GLY A CA 1
ATOM 770 C C . GLY A 1 105 ? -18.824 3.631 1.087 1.00 66.06 105 GLY A C 1
ATOM 771 O O . GLY A 1 105 ? -19.438 2.825 1.780 1.00 66.06 105 GLY A O 1
ATOM 772 N N . MET A 1 106 ? -18.129 3.262 0.010 1.00 67.00 106 MET A N 1
ATOM 773 C CA . MET A 1 106 ? -18.065 1.886 -0.482 1.00 67.00 106 MET A CA 1
ATOM 774 C C . MET A 1 106 ? -17.223 0.980 0.430 1.00 67.00 106 MET A C 1
ATOM 776 O O . MET A 1 106 ? -17.653 -0.118 0.764 1.00 67.00 106 MET A O 1
ATOM 780 N N . ALA A 1 107 ? -16.069 1.461 0.902 1.00 65.69 107 ALA A N 1
ATOM 781 C CA . ALA A 1 107 ? -15.212 0.741 1.843 1.00 65.69 107 ALA A CA 1
ATOM 782 C C . ALA A 1 107 ? -15.909 0.508 3.193 1.00 65.69 107 ALA A C 1
ATOM 784 O O . ALA A 1 107 ? -15.829 -0.588 3.735 1.00 65.69 107 ALA A O 1
ATOM 785 N N . ALA A 1 108 ? -16.659 1.492 3.702 1.00 66.38 108 ALA A N 1
ATOM 786 C CA . ALA A 1 108 ? -17.480 1.328 4.902 1.00 66.38 108 ALA A CA 1
ATOM 787 C C . ALA A 1 108 ? -18.576 0.263 4.709 1.00 66.38 108 ALA A C 1
ATOM 789 O O . ALA A 1 108 ? -18.837 -0.528 5.611 1.00 66.38 108 ALA A O 1
ATOM 790 N N . ALA A 1 109 ? -19.183 0.195 3.520 1.00 67.81 109 ALA A N 1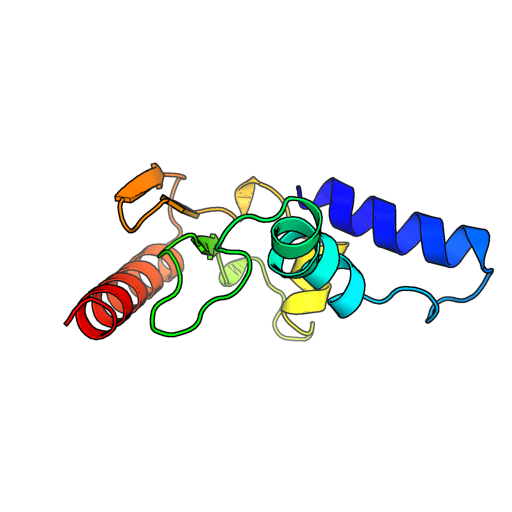
ATOM 791 C CA . ALA A 1 109 ? -20.172 -0.832 3.198 1.00 67.81 109 ALA A CA 1
ATOM 792 C C . ALA A 1 109 ? -19.557 -2.240 3.094 1.00 67.81 109 ALA A C 1
ATOM 794 O O . ALA A 1 109 ? -20.189 -3.211 3.509 1.00 67.81 109 ALA A O 1
ATOM 795 N N . VAL A 1 110 ? -18.331 -2.359 2.571 1.00 65.38 110 VAL A N 1
ATOM 796 C CA . VAL A 1 110 ? -17.586 -3.628 2.538 1.00 65.38 110 VAL A CA 1
ATOM 797 C C . VAL A 1 110 ? -17.181 -4.047 3.950 1.00 65.38 110 VAL A C 1
ATOM 799 O O . VAL A 1 110 ? -17.449 -5.181 4.331 1.00 65.38 110 VAL A O 1
ATOM 802 N N . ALA A 1 111 ? -16.637 -3.135 4.760 1.00 59.31 111 ALA A N 1
ATOM 803 C CA . ALA A 1 111 ? -16.280 -3.410 6.153 1.00 59.31 111 ALA A CA 1
ATOM 804 C C . ALA A 1 111 ? -17.485 -3.918 6.966 1.00 59.31 111 ALA A C 1
ATOM 806 O O . ALA A 1 111 ? -17.378 -4.918 7.668 1.00 59.31 111 ALA A O 1
ATOM 807 N N . ASN A 1 112 ? -18.663 -3.310 6.792 1.00 64.50 112 ASN A N 1
ATOM 808 C CA . ASN A 1 112 ? -19.890 -3.763 7.453 1.00 64.50 112 ASN A CA 1
ATOM 809 C C . ASN A 1 112 ? -20.363 -5.157 7.005 1.00 64.50 112 ASN A C 1
ATOM 811 O O . ASN A 1 112 ? -21.069 -5.812 7.760 1.00 64.50 112 ASN A O 1
ATOM 815 N N . ARG A 1 113 ? -20.002 -5.603 5.795 1.00 59.41 113 ARG A N 1
ATOM 816 C CA . ARG A 1 113 ? -20.319 -6.949 5.282 1.00 59.41 113 ARG A CA 1
ATOM 817 C C . ARG A 1 113 ? -19.320 -8.018 5.710 1.00 59.41 113 ARG A C 1
ATOM 819 O O . ARG A 1 113 ? -19.682 -9.184 5.734 1.00 59.41 113 ARG A O 1
ATOM 826 N N . VAL A 1 114 ? -18.067 -7.646 5.965 1.00 54.34 114 VAL A N 1
ATOM 827 C CA . VAL A 1 114 ? -17.023 -8.595 6.390 1.00 54.34 114 VAL A CA 1
ATOM 828 C C . VAL A 1 114 ? -17.065 -8.830 7.904 1.00 54.34 114 VAL A C 1
ATOM 830 O O . VAL A 1 114 ? -16.674 -9.895 8.368 1.00 54.34 114 VAL A O 1
ATOM 833 N N . CYS A 1 115 ? -17.573 -7.863 8.673 1.00 46.88 115 CYS A N 1
ATOM 834 C CA . CYS A 1 115 ? -17.717 -7.951 10.129 1.00 46.88 115 CYS A CA 1
ATOM 835 C C . CYS A 1 115 ? -19.065 -8.538 10.611 1.00 46.88 115 CYS A C 1
ATOM 837 O O . CYS A 1 115 ? -19.348 -8.460 11.807 1.00 46.88 115 CYS A O 1
ATOM 839 N N . SER A 1 116 ? -19.899 -9.076 9.713 1.00 43.78 116 SER A N 1
ATOM 840 C CA . SER A 1 116 ? -21.183 -9.740 10.013 1.00 43.78 116 SER A CA 1
ATOM 841 C C . SER A 1 116 ? -21.106 -11.234 9.744 1.00 43.78 116 SER A C 1
ATOM 843 O O . SER A 1 116 ? -21.589 -12.007 10.595 1.00 43.78 116 SER A O 1
#

Nearest PDB structures (foldseek):
  4gbd-assembly1_B  TM=7.609E-01  e=4.007E-05  Pseudomonas aeruginosa PAO1
  6ohc-assembly1_A  TM=8.202E-01  e=1.915E-03  Escherichia coli K-12
  6ohc-assembly2_C  TM=7.573E-01  e=1.402E-03  Escherichia coli K-12
  4rdw-assembly1_A  TM=6.782E-01  e=2.309E-03  Pseudomonas aeruginosa PAO1
  4f0l-assembly1_A  TM=6.487E-01  e=2.471E-02  Brucella abortus 2308

Secondary structure (DSSP, 8-state):
-HHHHHHHHHHHHHHHT-TTSS-HHHHHHHHTHHHHHHTT-S-SS--TTS---EEEE-GGGS-TTS-HHHHHHHH--GGGEEEEEETTEEEEE-PPPHHHHHHHHHHHHHHHHH--

pLDDT: mean 86.51, std 12.44, range [43.78, 97.25]

Foldseek 3Di:
DLVQLLCVLVVQCVVVVHNPRADLVNSLCCVAVVVCVVVVHFTRDDDQPTQPWDWQFQCVQPDPPDDRSRCSNNPNDPQRTAWTDTSNHTPDGDDDDPVSVVVVVVSVVVVVVSVD

Mean predicted aligned error: 6.21 Å

Radius of gyration: 15.34 Å; Cα contacts (8 Å, |Δi|>4): 152; chains: 1; bounding box: 43×30×32 Å

Solvent-accessible surface area (backbone atoms only — not comparable to full-atom values): 6569 Å² total; per-residue (Å²): 111,39,63,54,27,32,47,54,25,51,49,43,16,62,76,66,74,29,86,74,75,34,42,49,66,56,28,48,34,49,74,22,39,50,41,20,58,76,68,75,46,90,44,47,50,98,53,86,89,47,54,47,59,50,72,42,63,41,65,88,77,48,60,93,89,50,60,65,62,49,39,39,32,73,66,40,52,77,88,38,44,32,32,34,30,53,72,68,39,78,78,45,76,43,87,62,54,78,66,38,58,56,48,49,56,51,51,53,54,49,51,61,64,65,77,105

Sequence (116 aa):
MFEEMRAAALLQKLLHLDGAAFDASHAFALATSDGAAALNIAGGELIAGAPADYVVLDASQIDPWSPPLQALVYRGQDAWVQATFVGGRRVYVGQPSALASKARGMAAAVANRVCS